Protein AF-A0AAJ0LEI9-F1 (afdb_monomer)

Secondary structure (DSSP, 8-state):
------PPPPPPHHHHHHHHHHHHHHHHHHHHHHHHHH--TT-S----HHHHHHHHHHHHHHHHHHHHHHHS-GGGSPPHHHHHHHHHHHHHHHHHHHHHHTTS-TTTSPPPPHHHHHHHHHHHHHHHHHHHHHHT--SSTT-

Mean predicted aligned error: 6.31 Å

Foldseek 3Di:
DDPPPDPPDAADLVLQLVLQLLVQLLVLLLVQLVCLVPDDPPPRPQWFSVLSSQLSSLRSNLVSQVLVLVPDDPVPHDPPVVSVVSNVVSVVVSVVVSVVSVVDDCVRGPRDHSVVSNVVSVVSVVVSVVSCVVRVHPSHPVD

Sequence (143 aa):
MLHAPKRPKQTSLQLQMLDNGLIFLIMYLAFNGIAAYFSTKGSATSIGITSIVITAALAGIIMTYPMRYTQMPKEQRPPFWKMALVVIGLTLAFVAAYGVTILIPSFLNPVLPPLVQIVIAALLIGVRIYIKRRFKITGSFFG

InterPro domains:
  IPR009214 Protein of unknown function DUF1129 [PF06570] (4-140)

pLDDT: mean 87.42, std 11.71, range [44.47, 98.25]

Radius of gyration: 17.95 Å; Cα contacts 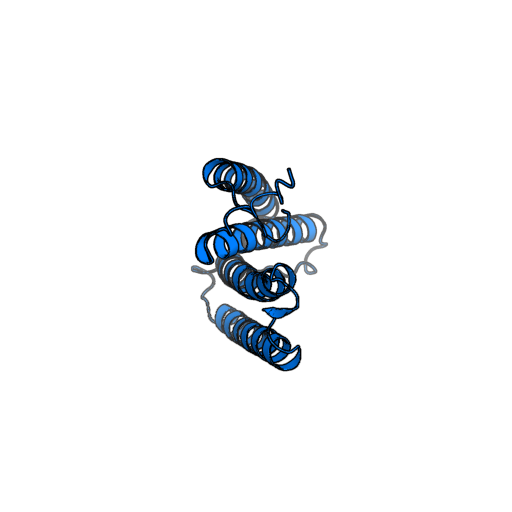(8 Å, |Δi|>4): 151; chains: 1; bounding box: 57×25×45 Å

Solvent-accessible surface area (backbone atoms only — not comparable to full-atom values): 7867 Å² total; per-residue (Å²): 135,87,77,72,76,76,73,74,78,77,47,56,68,67,59,32,24,49,54,25,12,50,52,38,34,29,49,52,29,34,52,48,13,51,47,44,66,72,38,63,95,88,69,49,84,81,67,20,52,46,46,48,50,54,50,13,45,45,52,6,46,51,55,37,54,62,48,49,48,72,70,41,56,80,90,75,39,74,58,67,69,61,54,48,51,51,51,50,52,43,49,52,52,43,54,52,52,52,59,53,44,73,74,51,52,60,90,72,26,48,65,67,56,32,70,58,30,39,52,50,20,56,52,45,50,54,52,49,54,51,51,37,64,74,68,62,58,46,73,34,92,89,68

Organism: NCBI:txid1293592

Structure (mmCIF, N/CA/C/O backbone):
data_AF-A0AAJ0LEI9-F1
#
_entry.id   AF-A0AAJ0LEI9-F1
#
loop_
_atom_site.group_PDB
_atom_site.id
_atom_site.type_symbol
_atom_site.label_atom_id
_atom_site.label_alt_id
_atom_site.label_comp_id
_atom_site.label_asym_id
_atom_site.label_entity_id
_atom_site.label_seq_id
_atom_site.pdbx_PDB_ins_code
_atom_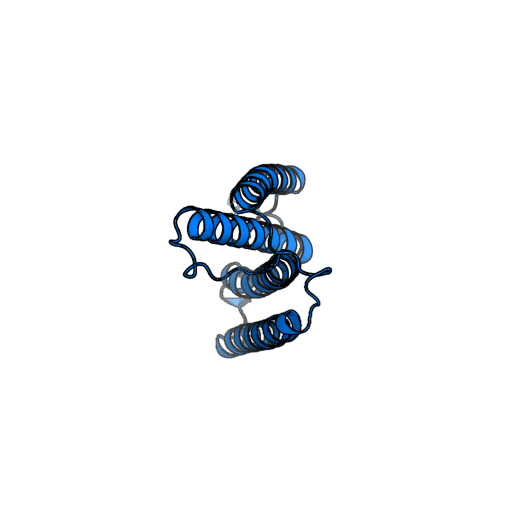site.Cartn_x
_atom_site.Cartn_y
_atom_site.Cartn_z
_atom_site.occupancy
_atom_site.B_iso_or_equiv
_atom_site.auth_seq_id
_atom_site.auth_comp_id
_atom_site.auth_asym_id
_atom_site.auth_atom_id
_atom_site.pdbx_PDB_model_num
ATOM 1 N N . MET A 1 1 ? -38.464 11.102 22.823 1.00 44.47 1 MET A N 1
ATOM 2 C CA . MET A 1 1 ? -37.920 9.731 22.701 1.00 44.47 1 MET A CA 1
ATOM 3 C C . MET A 1 1 ? -36.574 9.806 21.993 1.00 44.47 1 MET A C 1
ATOM 5 O O . MET A 1 1 ? -36.512 10.194 20.833 1.00 44.47 1 MET A O 1
ATOM 9 N N . LEU A 1 2 ? -35.504 9.552 22.750 1.00 55.62 2 LEU A N 1
ATOM 10 C CA . LEU A 1 2 ? -34.099 9.616 22.344 1.00 55.62 2 LEU A CA 1
ATOM 11 C C . LEU A 1 2 ? -33.748 8.416 21.455 1.00 55.62 2 LEU A C 1
ATOM 13 O O . LEU A 1 2 ? -33.420 7.344 21.956 1.00 55.62 2 LEU A O 1
ATOM 17 N N . HIS A 1 3 ? -33.787 8.584 20.137 1.00 55.62 3 HIS A N 1
ATOM 18 C CA . HIS A 1 3 ? -33.110 7.650 19.243 1.00 55.62 3 HIS A CA 1
ATOM 19 C C . HIS A 1 3 ? -31.632 8.037 19.201 1.00 55.62 3 HIS A C 1
ATOM 21 O O . HIS A 1 3 ? -31.218 8.845 18.372 1.00 55.62 3 HIS A O 1
ATOM 27 N N . ALA A 1 4 ? -30.829 7.489 20.117 1.00 62.09 4 ALA A N 1
ATOM 28 C CA . ALA A 1 4 ? -29.382 7.512 19.940 1.00 62.09 4 ALA A CA 1
ATOM 29 C C . ALA A 1 4 ? -29.077 6.871 18.571 1.00 62.09 4 ALA A C 1
ATOM 31 O O . ALA A 1 4 ? -29.569 5.765 18.312 1.00 62.09 4 ALA A O 1
ATOM 32 N N . PRO A 1 5 ? -28.340 7.540 17.663 1.00 60.56 5 PRO A N 1
ATOM 33 C CA . PRO A 1 5 ? -28.079 6.994 16.341 1.00 60.56 5 PRO A CA 1
ATOM 34 C C . PRO A 1 5 ? -27.416 5.626 16.502 1.00 60.56 5 PRO A C 1
ATOM 36 O O . PRO A 1 5 ? -26.382 5.498 17.164 1.00 60.56 5 PRO A O 1
ATOM 39 N N . LYS A 1 6 ? -28.043 4.583 15.937 1.00 55.41 6 LYS A N 1
ATOM 40 C CA . LYS A 1 6 ? -27.474 3.232 15.913 1.00 55.41 6 LYS A CA 1
ATOM 41 C C . LYS A 1 6 ? -26.079 3.350 15.309 1.00 55.41 6 LYS A C 1
ATOM 43 O O . LYS A 1 6 ? -25.950 3.751 14.153 1.00 55.41 6 LYS A O 1
ATOM 48 N N . ARG A 1 7 ? -25.049 3.044 16.107 1.00 57.97 7 ARG A N 1
ATOM 49 C CA . ARG A 1 7 ? -23.653 3.104 15.658 1.00 57.97 7 ARG A CA 1
ATOM 50 C C . ARG A 1 7 ? -23.552 2.311 14.351 1.00 57.97 7 ARG A C 1
ATOM 52 O O . ARG A 1 7 ? -24.032 1.172 14.325 1.00 57.97 7 ARG A O 1
ATOM 59 N N . PRO A 1 8 ? -23.002 2.891 13.271 1.00 59.56 8 PRO A N 1
ATOM 60 C CA . PRO A 1 8 ? -22.865 2.170 12.017 1.00 59.56 8 PRO A CA 1
ATOM 61 C C . PRO A 1 8 ? -22.121 0.864 12.295 1.00 59.56 8 PRO A C 1
ATOM 63 O O . PRO A 1 8 ? -21.136 0.852 13.037 1.00 59.56 8 PRO A O 1
ATOM 66 N N . LYS A 1 9 ? -22.644 -0.247 11.764 1.00 64.38 9 LYS A N 1
ATOM 67 C CA . LYS A 1 9 ? -22.074 -1.581 11.971 1.00 64.38 9 LYS A CA 1
ATOM 68 C C . LYS A 1 9 ? -20.594 -1.515 11.601 1.00 64.38 9 LYS A C 1
ATOM 70 O O . LYS A 1 9 ? -20.267 -1.188 10.461 1.00 64.38 9 LYS A O 1
ATOM 75 N N . GLN A 1 10 ? -19.722 -1.764 12.578 1.00 69.06 10 GLN A N 1
ATOM 76 C CA . GLN A 1 10 ? -18.286 -1.669 12.361 1.00 69.06 10 GLN A CA 1
ATOM 77 C C . GLN A 1 10 ? -17.914 -2.655 11.254 1.00 69.06 10 GLN A C 1
ATOM 79 O O . GLN A 1 10 ? -18.258 -3.838 11.321 1.00 69.06 10 GLN A O 1
ATOM 84 N N . THR A 1 11 ? -17.264 -2.148 10.210 1.00 81.88 11 THR A N 1
ATOM 85 C CA . THR A 1 11 ? -16.833 -2.981 9.087 1.00 81.88 11 THR A CA 1
ATOM 86 C C . THR A 1 11 ? -15.906 -4.085 9.594 1.00 81.88 11 THR A C 1
ATOM 88 O O . THR A 1 11 ? -15.225 -3.914 10.610 1.00 81.88 11 THR A O 1
ATOM 91 N N . SER A 1 12 ? -15.879 -5.243 8.933 1.00 89.94 12 SER A N 1
ATOM 92 C CA . SER A 1 12 ? -14.964 -6.313 9.333 1.00 89.94 12 SER A CA 1
ATOM 93 C C . SER A 1 12 ? -13.504 -5.848 9.232 1.00 89.94 12 SER A C 1
ATOM 95 O O . SER A 1 12 ? -13.163 -4.962 8.443 1.00 89.94 12 SER A O 1
ATOM 97 N N . LEU A 1 13 ? -12.634 -6.434 10.058 1.00 89.44 13 LEU A N 1
ATOM 98 C CA . LEU A 1 13 ? -11.211 -6.077 10.107 1.00 89.44 13 LEU A CA 1
ATOM 99 C C . LEU A 1 13 ? -10.553 -6.234 8.736 1.00 89.44 13 LEU A C 1
ATOM 101 O O . LEU A 1 13 ? -9.874 -5.330 8.267 1.00 89.44 13 LEU A O 1
ATOM 105 N N . GLN A 1 14 ? -10.844 -7.348 8.073 1.00 90.94 14 GLN A N 1
ATOM 106 C CA . GLN A 1 14 ? -10.302 -7.687 6.763 1.00 90.94 14 GLN A CA 1
ATOM 107 C C . GLN A 1 14 ? -10.725 -6.688 5.681 1.00 90.94 14 GLN A C 1
ATOM 109 O O . GLN A 1 14 ? -9.900 -6.297 4.863 1.00 90.94 14 GLN A O 1
ATOM 114 N N . LEU A 1 15 ? -11.982 -6.227 5.690 1.00 91.81 15 LEU A N 1
ATOM 115 C CA . LEU A 1 15 ? -12.444 -5.244 4.706 1.00 91.81 15 LEU A CA 1
ATOM 116 C C . LEU A 1 15 ? -11.806 -3.867 4.925 1.00 91.81 15 LEU A C 1
ATOM 118 O O . LEU A 1 15 ? -11.514 -3.175 3.953 1.00 91.81 15 LEU A O 1
ATOM 122 N N . GLN A 1 16 ? -11.557 -3.476 6.178 1.00 91.94 16 GLN A N 1
ATOM 123 C CA . GLN A 1 16 ? -10.814 -2.246 6.466 1.00 91.94 16 GLN A CA 1
ATOM 124 C C . GLN A 1 16 ? -9.347 -2.359 6.044 1.00 91.94 16 GLN A C 1
ATOM 126 O O . GLN A 1 16 ? -8.836 -1.438 5.417 1.00 91.94 16 GLN A O 1
ATOM 131 N N . MET A 1 17 ? -8.696 -3.494 6.323 1.00 93.75 17 MET A N 1
ATOM 132 C CA . MET A 1 17 ? -7.330 -3.765 5.862 1.00 93.75 17 MET A CA 1
ATOM 133 C C . MET A 1 17 ? -7.234 -3.741 4.338 1.00 93.75 17 MET A C 1
ATOM 135 O O . MET A 1 17 ? -6.297 -3.154 3.808 1.00 93.75 17 MET A O 1
ATOM 139 N N . LEU A 1 18 ? -8.213 -4.321 3.638 1.00 94.50 18 LEU A N 1
ATOM 140 C CA . LEU A 1 18 ? -8.282 -4.297 2.180 1.00 94.50 18 LEU A CA 1
ATOM 141 C C . LEU A 1 18 ? -8.445 -2.870 1.644 1.00 94.50 18 LEU A C 1
ATOM 143 O O . LEU A 1 18 ? -7.684 -2.470 0.770 1.00 94.50 18 LEU A O 1
ATOM 147 N N . ASP A 1 19 ? -9.398 -2.088 2.162 1.00 94.44 19 ASP A N 1
ATOM 148 C CA . ASP A 1 19 ? -9.599 -0.704 1.704 1.00 94.44 19 ASP A CA 1
ATOM 149 C C . ASP A 1 19 ? -8.379 0.181 1.993 1.00 94.44 19 ASP A C 1
ATOM 151 O O . ASP A 1 19 ? -7.968 0.966 1.136 1.00 94.44 19 ASP A O 1
ATOM 155 N N . ASN A 1 20 ? -7.775 0.022 3.175 1.00 94.75 20 ASN A N 1
ATOM 156 C CA . ASN A 1 20 ? -6.556 0.726 3.553 1.00 94.75 20 ASN A CA 1
ATOM 157 C C . ASN A 1 20 ? -5.380 0.298 2.660 1.00 94.75 20 ASN A C 1
ATOM 159 O O . ASN A 1 20 ? -4.669 1.144 2.129 1.00 94.75 20 ASN A O 1
ATOM 163 N N . GLY A 1 21 ? -5.204 -1.001 2.416 1.00 96.31 21 GLY A N 1
ATOM 164 C CA . GLY A 1 21 ? -4.167 -1.517 1.521 1.00 96.31 21 GLY A CA 1
ATOM 165 C C . GLY A 1 21 ? -4.330 -1.009 0.089 1.00 96.31 21 GLY A C 1
ATOM 166 O O . GLY A 1 21 ? -3.355 -0.577 -0.520 1.00 96.31 21 GLY A O 1
ATOM 167 N N . LEU A 1 22 ? -5.564 -0.967 -0.427 1.00 96.69 22 LEU A N 1
ATOM 168 C CA . LEU A 1 22 ? -5.864 -0.417 -1.750 1.00 96.69 22 LEU A CA 1
ATOM 169 C C . LEU A 1 22 ? -5.479 1.058 -1.857 1.00 96.69 22 LEU A C 1
ATOM 171 O O . LEU A 1 22 ? -4.889 1.447 -2.861 1.00 96.69 22 LEU A O 1
ATOM 175 N N . ILE A 1 23 ? -5.778 1.886 -0.849 1.00 95.81 23 ILE A N 1
ATOM 176 C CA . ILE A 1 23 ? -5.390 3.299 -0.920 1.00 95.81 23 ILE A CA 1
ATOM 177 C C . ILE A 1 23 ? -3.882 3.502 -0.812 1.00 95.81 23 ILE A C 1
ATOM 179 O O . ILE A 1 23 ? -3.349 4.328 -1.547 1.00 95.81 23 ILE A O 1
ATOM 183 N N . PHE A 1 24 ? -3.181 2.729 0.021 1.00 95.88 24 PHE A N 1
ATOM 184 C CA . PHE A 1 24 ? -1.720 2.778 0.040 1.00 95.88 24 PHE A CA 1
ATOM 185 C C . PHE A 1 24 ? -1.138 2.326 -1.297 1.00 95.88 24 PHE A C 1
ATOM 187 O O . PHE A 1 24 ? -0.235 2.981 -1.800 1.00 95.88 24 PHE A O 1
ATOM 194 N N . LEU A 1 25 ? -1.697 1.289 -1.924 1.00 97.44 25 LEU A N 1
ATOM 195 C CA . LEU A 1 25 ? -1.252 0.817 -3.235 1.00 97.44 25 LEU A CA 1
ATOM 196 C C . LEU A 1 25 ? -1.436 1.892 -4.312 1.00 97.44 25 LEU A C 1
ATOM 198 O O . LEU A 1 25 ? -0.504 2.177 -5.060 1.00 97.44 25 LEU A O 1
ATOM 202 N N . ILE A 1 26 ? -2.611 2.529 -4.346 1.00 97.44 26 ILE A N 1
ATOM 203 C CA . ILE A 1 26 ? -2.896 3.669 -5.228 1.00 97.44 26 ILE A CA 1
ATOM 204 C C . ILE A 1 26 ? -1.878 4.786 -4.992 1.00 97.44 26 ILE A C 1
ATOM 206 O O . ILE A 1 26 ? -1.310 5.304 -5.949 1.00 97.44 26 ILE A O 1
ATOM 210 N N . MET A 1 27 ? -1.636 5.149 -3.731 1.00 95.38 27 MET A N 1
ATOM 211 C CA . MET A 1 27 ? -0.745 6.249 -3.372 1.00 95.38 27 MET A CA 1
ATOM 212 C C . MET A 1 27 ? 0.710 5.949 -3.743 1.00 95.38 27 MET A C 1
ATOM 214 O O . MET A 1 27 ? 1.370 6.816 -4.306 1.00 95.38 27 MET A O 1
ATOM 218 N N . TYR A 1 28 ? 1.192 4.728 -3.495 1.00 94.50 28 TYR A N 1
ATOM 219 C CA . TYR A 1 28 ? 2.538 4.303 -3.879 1.00 94.50 28 TYR A CA 1
ATOM 220 C C . TYR A 1 28 ? 2.726 4.306 -5.398 1.00 94.50 28 TYR A C 1
ATOM 222 O O . TYR A 1 28 ? 3.713 4.860 -5.870 1.00 94.50 28 TYR A O 1
ATOM 230 N N . LEU A 1 29 ? 1.783 3.746 -6.164 1.00 95.56 29 LEU A N 1
ATOM 231 C CA . LEU A 1 29 ? 1.855 3.727 -7.630 1.00 95.56 29 LEU A CA 1
ATOM 232 C C . LEU A 1 29 ? 1.753 5.128 -8.236 1.00 95.56 29 LEU A C 1
ATOM 234 O O . LEU A 1 29 ? 2.501 5.460 -9.152 1.00 95.56 29 LEU A O 1
ATOM 238 N N . ALA A 1 30 ? 0.849 5.963 -7.720 1.00 94.81 30 ALA A N 1
ATOM 239 C CA . ALA A 1 30 ? 0.704 7.336 -8.182 1.00 94.81 30 ALA A CA 1
ATOM 240 C C . ALA A 1 30 ? 1.963 8.150 -7.866 1.00 94.81 30 ALA A C 1
ATOM 242 O O . ALA A 1 30 ? 2.517 8.780 -8.759 1.00 94.81 30 ALA A O 1
ATOM 243 N N . PHE A 1 31 ? 2.449 8.102 -6.622 1.00 91.75 31 PHE A N 1
ATOM 244 C CA . PHE A 1 31 ? 3.652 8.824 -6.217 1.00 91.75 31 PHE A CA 1
ATOM 245 C C . PHE A 1 31 ? 4.884 8.345 -6.988 1.00 91.75 31 PHE A C 1
ATOM 247 O O . PHE A 1 31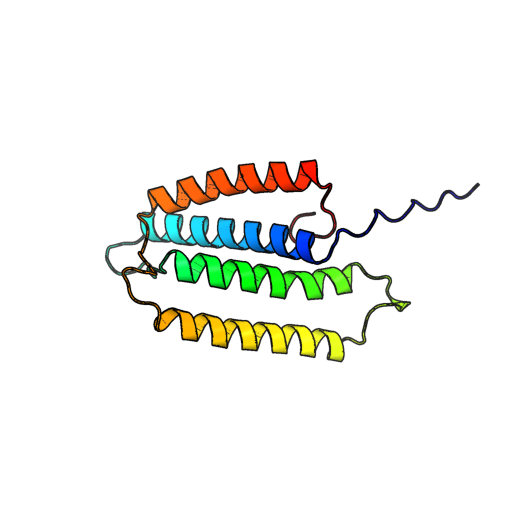 ? 5.615 9.176 -7.515 1.00 91.75 31 PHE A O 1
ATOM 254 N N . ASN A 1 32 ? 5.096 7.029 -7.106 1.00 90.81 32 ASN A N 1
ATOM 255 C CA . ASN A 1 32 ? 6.249 6.483 -7.822 1.00 90.81 32 ASN A CA 1
ATOM 256 C C . ASN A 1 32 ? 6.180 6.786 -9.325 1.00 90.81 32 ASN A C 1
ATOM 258 O O . ASN A 1 32 ? 7.160 7.271 -9.885 1.00 90.81 32 ASN A O 1
ATOM 262 N N . GLY A 1 33 ? 5.018 6.607 -9.958 1.00 91.19 33 GLY A N 1
ATOM 263 C CA . GLY A 1 33 ? 4.815 6.935 -11.367 1.00 91.19 33 GLY A CA 1
ATOM 264 C C . GLY A 1 33 ? 4.990 8.426 -11.668 1.00 91.19 33 GLY A C 1
ATOM 265 O O . GLY A 1 33 ? 5.691 8.780 -12.612 1.00 91.19 33 GLY A O 1
ATOM 266 N N . ILE A 1 34 ? 4.418 9.313 -10.847 1.00 91.25 34 ILE A N 1
ATOM 267 C CA . ILE A 1 34 ? 4.569 10.768 -11.001 1.00 91.25 34 ILE A CA 1
ATOM 268 C C . ILE A 1 34 ? 6.030 11.175 -10.775 1.00 91.25 34 ILE A C 1
ATOM 270 O O . ILE A 1 34 ? 6.610 11.853 -11.620 1.00 91.25 34 ILE A O 1
ATOM 274 N N . ALA A 1 35 ? 6.652 10.729 -9.680 1.00 89.12 35 ALA A N 1
ATOM 275 C CA . ALA A 1 35 ? 8.045 11.051 -9.382 1.00 89.12 35 ALA A CA 1
ATOM 276 C C . ALA A 1 35 ? 8.986 10.572 -10.496 1.00 89.12 35 ALA A C 1
ATOM 278 O O . ALA A 1 35 ? 9.853 11.326 -10.929 1.00 89.12 35 ALA A O 1
ATOM 279 N N . ALA A 1 36 ? 8.783 9.357 -11.014 1.00 87.44 36 ALA A N 1
ATOM 280 C CA . ALA A 1 36 ? 9.582 8.818 -12.107 1.00 87.44 36 ALA A CA 1
ATOM 281 C C . ALA A 1 36 ? 9.375 9.578 -13.424 1.00 87.44 36 ALA A C 1
ATOM 283 O O . ALA A 1 36 ? 10.343 9.808 -14.146 1.00 87.44 36 ALA A O 1
ATOM 284 N N . TYR A 1 37 ? 8.149 10.022 -13.717 1.00 86.88 37 TYR A N 1
ATOM 285 C CA . TYR A 1 37 ? 7.850 10.815 -14.912 1.00 86.88 37 TYR A CA 1
ATOM 286 C C . TYR A 1 37 ? 8.557 12.180 -14.913 1.00 86.88 37 TYR A C 1
ATOM 288 O O . TYR A 1 37 ? 9.033 12.621 -15.955 1.00 86.88 37 TYR A O 1
ATOM 296 N N . PHE A 1 38 ? 8.660 12.830 -13.749 1.00 85.38 38 PHE A N 1
ATOM 297 C CA . PHE A 1 38 ? 9.308 14.142 -13.605 1.00 85.38 38 PHE A CA 1
ATOM 298 C C . PHE A 1 38 ? 10.795 14.074 -13.220 1.00 85.38 38 PHE A C 1
ATOM 300 O O . PHE A 1 38 ? 11.458 15.108 -13.143 1.00 85.38 38 PHE A O 1
ATOM 307 N N . SER A 1 39 ? 11.339 12.880 -12.979 1.00 83.00 39 SER A N 1
ATOM 308 C CA . SER A 1 39 ? 12.743 12.711 -12.605 1.00 83.00 39 SER A CA 1
ATOM 309 C C . SER A 1 39 ? 13.691 12.917 -13.790 1.00 83.00 39 SER A C 1
ATOM 311 O O . SER A 1 39 ? 13.484 12.389 -14.884 1.00 83.00 39 SER A O 1
ATOM 313 N N . THR A 1 40 ? 14.788 13.645 -13.571 1.00 68.94 40 THR A N 1
ATOM 314 C CA . THR A 1 40 ? 15.936 13.612 -14.485 1.00 68.94 40 THR A CA 1
ATOM 315 C C . THR A 1 40 ? 16.642 12.262 -14.335 1.00 68.94 40 THR A C 1
ATOM 317 O O . THR A 1 40 ? 16.706 11.712 -13.229 1.00 68.94 40 THR A O 1
ATOM 320 N N . LYS A 1 41 ? 17.128 11.693 -15.452 1.00 58.75 41 LYS A N 1
ATOM 321 C CA . LYS A 1 41 ? 17.714 10.340 -15.518 1.00 58.75 41 LYS A CA 1
ATOM 322 C C . LYS A 1 41 ? 18.643 10.073 -14.319 1.00 58.75 41 LYS A C 1
ATOM 324 O O . LYS A 1 41 ? 19.705 10.677 -14.228 1.00 58.75 41 LYS A O 1
ATOM 329 N N . GLY A 1 42 ? 18.233 9.166 -13.425 1.00 57.19 42 GLY A N 1
ATOM 330 C CA . GLY A 1 42 ? 19.022 8.709 -12.270 1.00 57.19 42 GLY A CA 1
ATOM 331 C C . GLY A 1 42 ? 18.515 9.121 -10.881 1.00 57.19 42 GLY A C 1
ATOM 332 O O . GLY A 1 42 ? 19.063 8.640 -9.896 1.00 57.19 42 GLY A O 1
ATOM 333 N N . SER A 1 43 ? 17.477 9.960 -10.770 1.00 57.69 43 SER A N 1
ATOM 334 C CA . SER A 1 43 ? 16.991 10.463 -9.467 1.00 57.69 43 SER A CA 1
ATOM 335 C C . SER A 1 43 ? 15.740 9.765 -8.910 1.00 57.69 43 SER A C 1
ATOM 337 O O . SER A 1 43 ? 15.479 9.854 -7.711 1.00 57.69 43 SER A O 1
ATOM 339 N N . ALA A 1 44 ? 14.972 9.035 -9.727 1.00 60.53 44 ALA A N 1
ATOM 340 C CA . ALA A 1 44 ? 13.804 8.304 -9.236 1.00 60.53 44 ALA A CA 1
ATOM 341 C C . ALA A 1 44 ? 14.186 6.960 -8.607 1.00 60.53 44 ALA A C 1
ATOM 343 O O . ALA A 1 44 ? 14.706 6.064 -9.278 1.00 60.53 44 ALA A O 1
ATOM 344 N N . THR A 1 45 ? 13.842 6.787 -7.328 1.00 62.91 45 THR A N 1
ATOM 345 C CA . THR A 1 45 ? 13.863 5.485 -6.657 1.00 62.91 45 THR A CA 1
ATOM 346 C C . THR A 1 45 ? 12.889 4.543 -7.366 1.00 62.91 45 THR A C 1
ATOM 348 O O . THR A 1 45 ? 11.670 4.624 -7.208 1.00 62.91 45 THR A O 1
ATOM 351 N N . SER A 1 46 ? 13.441 3.664 -8.197 1.00 71.75 46 SER A N 1
ATOM 352 C CA . SER A 1 46 ? 12.686 2.705 -8.998 1.00 71.75 46 SER A CA 1
ATOM 353 C C . SER A 1 46 ? 12.372 1.475 -8.150 1.00 71.75 46 SER A C 1
ATOM 355 O O . SER A 1 46 ? 13.196 0.573 -8.026 1.00 71.75 46 SER A O 1
ATOM 357 N N . ILE A 1 47 ? 11.196 1.464 -7.519 1.00 86.94 47 ILE A N 1
ATOM 358 C CA . ILE A 1 47 ? 10.714 0.331 -6.721 1.00 86.94 47 ILE A CA 1
ATOM 359 C C . ILE A 1 47 ? 9.894 -0.579 -7.640 1.00 86.94 47 ILE A C 1
ATOM 361 O O . ILE A 1 47 ? 9.022 -0.110 -8.371 1.00 86.94 47 ILE A O 1
ATOM 365 N N . GLY A 1 48 ? 10.176 -1.881 -7.621 1.00 91.50 48 GLY A N 1
ATOM 366 C CA . GLY A 1 48 ? 9.429 -2.853 -8.414 1.00 91.50 48 GLY A CA 1
ATOM 367 C C . GLY A 1 48 ? 7.992 -3.053 -7.919 1.00 91.50 48 GLY A C 1
ATOM 368 O O . GLY A 1 48 ? 7.661 -2.801 -6.755 1.00 91.50 48 GLY A O 1
ATOM 369 N N . ILE A 1 49 ? 7.117 -3.522 -8.812 1.00 94.56 49 ILE A N 1
ATOM 370 C CA . ILE A 1 49 ? 5.680 -3.662 -8.528 1.00 94.56 49 ILE A CA 1
ATOM 371 C C . ILE A 1 49 ? 5.389 -4.601 -7.357 1.00 94.56 49 ILE A C 1
ATOM 373 O O . ILE A 1 49 ? 4.495 -4.336 -6.556 1.00 94.56 49 ILE A O 1
ATOM 377 N N . THR A 1 50 ? 6.156 -5.675 -7.213 1.00 94.69 50 THR A N 1
ATOM 378 C CA . THR A 1 50 ? 5.937 -6.672 -6.161 1.00 94.69 50 THR A CA 1
ATOM 379 C C . THR A 1 50 ? 6.291 -6.101 -4.795 1.00 94.69 50 THR A C 1
ATOM 381 O O . THR A 1 50 ? 5.511 -6.242 -3.853 1.00 94.69 50 THR A O 1
ATOM 384 N N . SER A 1 51 ? 7.397 -5.357 -4.699 1.00 94.44 51 SER A N 1
ATOM 385 C CA . SER A 1 51 ? 7.728 -4.574 -3.504 1.00 94.44 51 SER A CA 1
ATOM 386 C C . SER A 1 51 ? 6.624 -3.572 -3.167 1.00 94.44 51 SER A C 1
ATOM 388 O O . SER A 1 51 ? 6.223 -3.476 -2.006 1.00 94.44 51 SER A O 1
ATOM 390 N N . ILE A 1 52 ? 6.094 -2.856 -4.165 1.00 94.44 52 ILE A N 1
ATOM 391 C CA . ILE A 1 52 ? 5.004 -1.887 -3.973 1.00 94.44 52 ILE A CA 1
ATOM 392 C C . ILE A 1 52 ? 3.752 -2.577 -3.415 1.00 94.44 52 ILE A C 1
ATOM 394 O O . ILE A 1 52 ? 3.176 -2.107 -2.438 1.00 94.44 52 ILE A O 1
ATOM 398 N N . VAL A 1 53 ? 3.342 -3.715 -3.980 1.00 95.94 53 VAL A N 1
ATOM 399 C CA . VAL A 1 53 ? 2.153 -4.451 -3.523 1.00 95.94 53 VAL A CA 1
ATOM 400 C C . VAL A 1 53 ? 2.323 -4.962 -2.091 1.00 95.94 53 VAL A C 1
ATOM 402 O O . VAL A 1 53 ? 1.428 -4.770 -1.267 1.00 95.94 53 VAL A O 1
ATOM 405 N N . ILE A 1 54 ? 3.472 -5.568 -1.771 1.00 94.56 54 ILE A N 1
ATOM 406 C CA . ILE A 1 54 ? 3.759 -6.087 -0.424 1.00 94.56 54 ILE A CA 1
ATOM 407 C C . ILE A 1 54 ? 3.740 -4.950 0.602 1.00 94.56 54 ILE A C 1
ATOM 409 O O . ILE A 1 54 ? 3.057 -5.034 1.624 1.00 94.56 54 ILE A O 1
ATOM 413 N N . THR A 1 55 ? 4.461 -3.866 0.322 1.00 93.19 55 THR A N 1
ATOM 414 C CA . THR A 1 55 ? 4.564 -2.723 1.240 1.00 93.19 55 THR A CA 1
ATOM 415 C C . THR A 1 55 ? 3.233 -2.006 1.416 1.00 93.19 55 THR A C 1
ATOM 417 O O . THR A 1 55 ? 2.875 -1.668 2.542 1.00 93.19 55 THR A O 1
ATOM 420 N N . ALA A 1 56 ? 2.451 -1.840 0.349 1.00 95.50 56 ALA A N 1
ATOM 421 C CA . ALA A 1 56 ? 1.119 -1.256 0.424 1.00 95.50 56 ALA A CA 1
ATOM 422 C C . ALA A 1 56 ? 0.150 -2.102 1.261 1.00 95.50 56 ALA A C 1
ATOM 424 O O . ALA A 1 56 ? -0.587 -1.559 2.086 1.00 95.50 56 ALA A O 1
ATOM 425 N N . ALA A 1 57 ? 0.166 -3.429 1.092 1.00 95.19 57 ALA A N 1
ATOM 426 C CA . ALA A 1 57 ? -0.658 -4.332 1.891 1.00 95.19 57 ALA A CA 1
ATOM 427 C C . ALA A 1 57 ? -0.307 -4.227 3.384 1.00 95.19 57 ALA A C 1
ATOM 429 O O . ALA A 1 57 ? -1.195 -4.073 4.227 1.00 95.19 57 ALA A O 1
ATOM 430 N N . LEU A 1 58 ? 0.988 -4.229 3.711 1.00 94.38 58 LEU A N 1
ATOM 431 C CA . LEU A 1 58 ? 1.465 -4.073 5.084 1.00 94.38 58 LEU A CA 1
ATOM 432 C C . LEU A 1 58 ? 1.120 -2.699 5.662 1.00 94.38 58 LEU A C 1
ATOM 434 O O . LEU A 1 58 ? 0.628 -2.629 6.785 1.00 94.38 58 LEU A O 1
ATOM 438 N N . ALA A 1 59 ? 1.291 -1.618 4.899 1.00 92.62 59 ALA A N 1
ATOM 439 C CA . ALA A 1 59 ? 0.881 -0.275 5.308 1.00 92.62 59 ALA A CA 1
ATOM 440 C C . ALA A 1 59 ? -0.629 -0.205 5.598 1.00 92.62 59 ALA A C 1
ATOM 442 O O . ALA A 1 59 ? -1.048 0.372 6.604 1.00 92.62 59 ALA A O 1
ATOM 443 N N . GLY A 1 60 ? -1.447 -0.870 4.775 1.00 94.06 60 GLY A N 1
ATOM 444 C CA . GLY A 1 60 ? -2.882 -1.014 5.005 1.00 94.06 60 GLY A CA 1
ATOM 445 C C . GLY A 1 60 ? -3.210 -1.705 6.329 1.00 94.06 60 GLY A C 1
ATOM 446 O O . GLY A 1 60 ? -4.073 -1.239 7.080 1.00 94.06 60 GLY A O 1
ATOM 447 N N . ILE A 1 61 ? -2.490 -2.778 6.659 1.00 93.50 61 ILE A N 1
ATOM 448 C CA . ILE A 1 61 ? -2.610 -3.481 7.944 1.00 93.50 61 ILE A CA 1
ATOM 449 C C . ILE A 1 61 ? -2.199 -2.555 9.092 1.00 93.50 61 ILE A C 1
ATOM 451 O O . ILE A 1 61 ? -3.007 -2.341 9.998 1.00 93.50 61 ILE A O 1
ATOM 455 N N . ILE A 1 62 ? -1.001 -1.960 9.023 1.00 92.62 62 ILE A N 1
ATOM 456 C CA . ILE A 1 62 ? -0.452 -1.044 10.037 1.00 92.62 62 ILE A CA 1
ATOM 457 C C . ILE A 1 62 ? -1.458 0.048 10.378 1.00 92.62 62 ILE A C 1
ATOM 459 O O . ILE A 1 62 ? -1.732 0.279 11.550 1.00 92.62 62 ILE A O 1
ATOM 463 N N . MET A 1 63 ? -2.043 0.685 9.363 1.00 90.25 63 MET A N 1
ATOM 464 C CA . MET A 1 63 ? -2.943 1.823 9.550 1.00 90.25 63 MET A CA 1
ATOM 465 C C . MET A 1 63 ? -4.335 1.427 10.036 1.00 90.25 63 MET A C 1
ATOM 467 O O . MET A 1 63 ? -5.028 2.237 10.645 1.00 90.25 63 MET A O 1
ATOM 471 N N . THR A 1 64 ? -4.747 0.172 9.856 1.00 93.06 64 THR A N 1
ATOM 472 C CA . THR A 1 64 ? -6.069 -0.278 10.309 1.00 93.06 64 THR A CA 1
ATOM 473 C C . THR A 1 64 ? -6.188 -0.294 11.835 1.00 93.06 64 THR A C 1
ATOM 475 O O . THR A 1 64 ? -7.218 0.101 12.381 1.00 93.06 64 THR A O 1
ATOM 478 N N . TYR A 1 65 ? -5.145 -0.717 12.550 1.00 90.75 65 TYR A N 1
ATOM 479 C CA . TYR A 1 65 ? -5.168 -0.825 14.013 1.00 90.75 65 TYR A CA 1
ATOM 480 C C . TYR A 1 65 ? -5.321 0.517 14.752 1.00 90.75 65 TYR A C 1
ATOM 482 O O . TYR A 1 65 ? -6.267 0.634 15.536 1.00 90.75 65 TYR A O 1
ATOM 490 N N . PRO A 1 66 ? -4.486 1.550 14.511 1.00 87.75 66 PRO A N 1
ATOM 491 C CA . PRO A 1 66 ? -4.643 2.839 15.176 1.00 87.75 66 PRO A CA 1
ATOM 492 C C . PRO A 1 66 ? -5.994 3.480 14.842 1.00 87.75 66 PRO A C 1
ATOM 494 O O . PRO A 1 66 ? -6.646 4.015 15.736 1.00 87.75 66 PRO A O 1
ATOM 497 N N . MET A 1 67 ? -6.478 3.346 13.603 1.00 86.31 67 MET A N 1
ATOM 498 C CA . MET A 1 67 ? -7.804 3.838 13.219 1.00 86.31 67 MET A CA 1
ATOM 499 C C . MET A 1 67 ? -8.941 3.145 13.969 1.00 86.31 67 MET A C 1
ATOM 501 O O . MET A 1 67 ? -9.892 3.792 14.403 1.00 86.31 67 MET A O 1
ATOM 505 N N . ARG A 1 68 ? -8.850 1.829 14.172 1.00 87.75 68 ARG A N 1
ATOM 506 C CA . ARG A 1 68 ? -9.833 1.113 14.990 1.00 87.75 68 ARG A CA 1
ATOM 507 C C . ARG A 1 68 ? -9.827 1.590 16.428 1.00 87.75 68 ARG A C 1
ATOM 509 O O . ARG A 1 68 ? -10.897 1.793 16.994 1.00 87.75 68 ARG A O 1
ATOM 516 N N . TYR A 1 69 ? -8.649 1.787 17.009 1.00 88.38 69 TYR A N 1
ATOM 517 C CA . TYR A 1 69 ? -8.541 2.269 18.380 1.00 88.38 69 TYR A CA 1
ATOM 518 C C . TYR A 1 69 ? -9.128 3.675 18.544 1.00 88.38 69 TYR A C 1
ATOM 520 O O . TYR A 1 69 ? -9.826 3.932 19.523 1.00 88.38 69 TYR A O 1
ATOM 528 N N . THR A 1 70 ? -8.937 4.576 17.577 1.00 84.69 70 THR A N 1
ATOM 529 C CA . THR A 1 70 ? -9.523 5.925 17.640 1.00 84.69 70 THR A CA 1
ATOM 530 C C . THR A 1 70 ? -11.035 5.941 17.405 1.00 84.69 70 THR A C 1
ATOM 532 O O . THR A 1 70 ? -11.708 6.850 17.888 1.00 84.69 70 THR A O 1
ATOM 535 N N . GLN A 1 71 ? -11.594 4.929 16.741 1.00 84.38 71 GLN A N 1
ATOM 536 C CA . GLN A 1 71 ? -13.043 4.772 16.547 1.00 84.38 71 GLN A CA 1
ATOM 537 C C . GLN A 1 71 ? -13.759 4.113 17.734 1.00 84.38 71 GLN A C 1
ATOM 539 O O . GLN A 1 71 ? -14.982 4.211 17.843 1.00 84.38 71 GLN A O 1
ATOM 544 N N . MET A 1 72 ? -13.032 3.446 18.635 1.00 85.44 72 MET A N 1
ATOM 545 C CA . MET A 1 72 ? -13.622 2.867 19.845 1.00 85.44 72 MET A CA 1
ATOM 546 C C . MET A 1 72 ? -14.111 3.968 20.806 1.00 85.44 72 MET A C 1
ATOM 548 O O . MET A 1 72 ? -13.502 5.045 20.865 1.00 85.44 72 MET A O 1
ATOM 552 N N . PRO A 1 73 ? -15.171 3.716 21.600 1.00 86.25 73 PRO A N 1
ATOM 553 C CA . PRO A 1 73 ? -15.529 4.560 22.744 1.00 86.25 73 PRO A CA 1
ATOM 554 C C . PRO A 1 73 ? -14.346 4.705 23.699 1.00 86.25 73 PRO A C 1
ATOM 556 O O . PRO A 1 73 ? -13.592 3.747 23.869 1.00 86.25 73 PRO A O 1
ATOM 559 N N . LYS A 1 74 ? -14.176 5.877 24.326 1.00 84.12 74 LYS A N 1
ATOM 560 C CA . LYS A 1 74 ? -13.012 6.161 25.185 1.00 84.12 74 LYS A CA 1
ATOM 561 C C . LYS A 1 74 ? -12.836 5.116 26.291 1.00 84.12 74 LYS A C 1
ATOM 563 O O . LYS A 1 74 ? -11.706 4.754 26.583 1.00 84.12 74 LYS A O 1
ATOM 568 N N . GLU A 1 75 ? -13.932 4.590 26.829 1.00 87.38 75 GLU A N 1
ATOM 569 C CA . GLU A 1 75 ? -13.945 3.595 27.909 1.00 87.38 75 GLU A CA 1
ATOM 570 C C . GLU A 1 75 ? -13.474 2.205 27.451 1.00 87.38 75 GLU A C 1
ATOM 572 O O . GLU A 1 75 ? -13.045 1.394 28.262 1.00 87.38 75 GLU A O 1
ATOM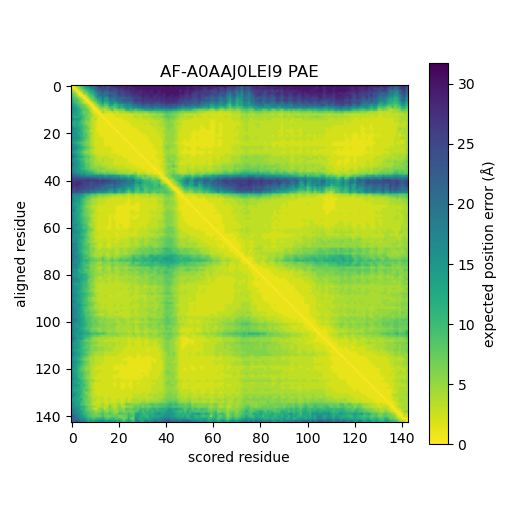 577 N N . GLN A 1 76 ? -13.554 1.921 26.148 1.00 87.94 76 GLN A N 1
ATOM 578 C CA . GLN A 1 76 ? -13.173 0.636 25.547 1.00 87.94 76 GLN A CA 1
ATOM 579 C C . GLN A 1 76 ? -11.802 0.695 24.862 1.00 87.94 76 GLN A C 1
ATOM 581 O O . GLN A 1 76 ? -11.314 -0.315 24.352 1.00 87.94 76 GLN A O 1
ATOM 586 N N . ARG A 1 77 ? -11.180 1.878 24.813 1.00 90.62 77 ARG A N 1
ATOM 587 C CA . ARG A 1 77 ? -9.868 2.064 24.198 1.00 90.62 77 ARG A CA 1
ATOM 588 C C . ARG A 1 77 ? -8.790 1.404 25.056 1.00 90.62 77 ARG A C 1
ATOM 590 O O . ARG A 1 77 ? -8.728 1.668 26.256 1.00 90.62 77 ARG A O 1
ATOM 597 N N . PRO A 1 78 ? -7.890 0.605 24.456 1.00 90.44 78 PRO A N 1
ATOM 598 C CA . PRO A 1 78 ? -6.684 0.172 25.145 1.00 90.44 78 PRO A CA 1
ATOM 599 C C . PRO A 1 78 ? -5.896 1.366 25.714 1.00 90.44 78 PRO A C 1
ATOM 601 O O . PRO A 1 78 ? -5.930 2.453 25.139 1.00 90.44 78 PRO A O 1
ATOM 604 N N . PRO A 1 79 ? -5.131 1.193 26.801 1.00 92.50 79 PRO A N 1
ATOM 605 C CA . PRO A 1 79 ? -4.208 2.227 27.252 1.00 92.50 79 PRO A CA 1
ATOM 606 C C . PRO A 1 79 ? -3.203 2.566 26.144 1.00 92.50 79 PRO A C 1
ATOM 608 O O . PRO A 1 79 ? -2.784 1.687 25.383 1.00 92.50 79 PRO A O 1
ATOM 611 N N . PHE A 1 80 ? -2.787 3.833 26.085 1.00 90.25 80 PHE A N 1
ATOM 612 C CA . PHE A 1 80 ? -1.921 4.366 25.027 1.00 90.25 80 PHE A CA 1
ATOM 613 C C . PHE A 1 80 ? -0.672 3.506 24.778 1.00 90.25 80 PHE A C 1
ATOM 615 O O . PHE A 1 80 ? -0.371 3.189 23.632 1.00 90.25 80 PHE A O 1
ATOM 622 N N . TRP A 1 81 ? -0.006 3.034 25.836 1.00 92.88 81 TRP A N 1
ATOM 623 C CA . TRP A 1 81 ? 1.174 2.168 25.726 1.00 92.88 81 TRP A CA 1
ATOM 624 C C . TRP A 1 81 ? 0.914 0.859 24.965 1.00 92.88 81 TRP A C 1
ATOM 626 O O . TRP A 1 81 ? 1.756 0.434 24.180 1.00 92.88 81 TRP A O 1
ATOM 636 N N . LYS A 1 82 ? -0.264 0.234 25.124 1.00 92.69 82 LYS A N 1
ATOM 637 C CA . LYS A 1 82 ? -0.619 -0.971 24.351 1.00 92.69 82 LYS A CA 1
ATOM 638 C C . LYS A 1 82 ? -0.836 -0.642 22.876 1.00 92.69 82 LYS A C 1
ATOM 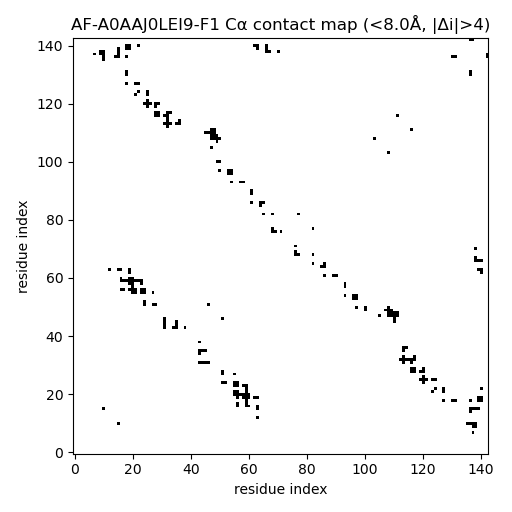640 O O . LYS A 1 82 ? -0.409 -1.407 22.019 1.00 92.69 82 LYS A O 1
ATOM 645 N N . MET A 1 83 ? -1.464 0.497 22.572 1.00 91.81 83 MET A N 1
ATOM 646 C CA . MET A 1 83 ? -1.617 0.953 21.185 1.00 91.81 83 MET A CA 1
ATOM 647 C C . MET A 1 83 ? -0.257 1.257 20.547 1.00 91.81 83 MET A C 1
ATOM 649 O O . MET A 1 83 ? -0.006 0.837 19.420 1.00 91.81 83 MET A O 1
ATOM 653 N N . ALA A 1 84 ? 0.627 1.938 21.282 1.00 92.75 84 ALA A N 1
ATOM 654 C CA . ALA A 1 84 ? 1.979 2.255 20.842 1.00 92.75 84 ALA A CA 1
ATOM 655 C C . ALA A 1 84 ? 2.779 0.980 20.544 1.00 92.75 84 ALA A C 1
ATOM 657 O O . ALA A 1 84 ? 3.362 0.878 19.471 1.00 92.75 84 ALA A O 1
ATOM 658 N N . LEU A 1 85 ? 2.732 -0.027 21.425 1.00 95.38 85 LEU A N 1
ATOM 659 C CA . LEU A 1 85 ? 3.387 -1.320 21.194 1.00 95.38 85 LEU A CA 1
ATOM 660 C C . LEU A 1 85 ? 2.886 -2.019 19.925 1.00 95.38 85 LEU A C 1
ATOM 662 O O . LEU A 1 85 ? 3.695 -2.566 19.180 1.00 95.38 85 LEU A O 1
ATOM 666 N N . VAL A 1 86 ? 1.579 -1.974 19.644 1.00 93.56 86 VAL A N 1
ATOM 667 C CA . VAL A 1 86 ? 1.019 -2.541 18.405 1.00 93.56 86 VAL A CA 1
ATOM 668 C C . VAL A 1 86 ? 1.553 -1.803 17.178 1.00 93.56 86 VAL A C 1
ATOM 670 O O . VAL A 1 86 ? 2.017 -2.444 16.239 1.00 93.56 86 VAL A O 1
ATOM 673 N N . VAL A 1 87 ? 1.534 -0.468 17.182 1.00 92.00 87 VAL A N 1
ATOM 674 C CA . VAL A 1 87 ? 2.038 0.333 16.054 1.00 92.00 87 VAL A CA 1
ATOM 675 C C . VAL A 1 87 ? 3.538 0.115 15.848 1.00 92.00 87 VAL A C 1
ATOM 677 O O . VAL A 1 87 ? 3.967 -0.088 14.714 1.00 92.00 87 VAL A O 1
ATOM 680 N N . ILE A 1 88 ? 4.329 0.087 16.923 1.00 95.25 88 ILE A N 1
ATOM 681 C CA . ILE A 1 88 ? 5.767 -0.205 16.872 1.00 95.25 88 ILE A CA 1
ATOM 682 C C . ILE A 1 88 ? 6.002 -1.602 16.295 1.00 95.25 88 ILE A C 1
ATOM 684 O O . ILE A 1 88 ? 6.763 -1.739 15.342 1.00 95.25 88 ILE A O 1
ATOM 688 N N . GLY A 1 89 ? 5.318 -2.628 16.808 1.00 95.38 89 GLY A N 1
ATOM 689 C CA . GLY A 1 89 ? 5.471 -4.003 16.329 1.00 95.38 89 GLY A CA 1
ATOM 690 C C . GLY A 1 89 ? 5.136 -4.153 14.845 1.00 95.38 89 GLY A C 1
ATOM 691 O O . GLY A 1 89 ? 5.898 -4.760 14.095 1.00 95.38 89 GLY A O 1
ATOM 692 N N . LEU A 1 90 ? 4.042 -3.536 14.392 1.00 94.06 90 LEU A N 1
ATOM 693 C CA . LEU A 1 90 ? 3.655 -3.549 12.979 1.00 94.06 90 LEU A CA 1
ATOM 694 C C . LEU A 1 90 ? 4.630 -2.746 12.102 1.00 94.06 90 LEU A C 1
ATOM 696 O O . LEU A 1 90 ? 4.898 -3.139 10.969 1.00 94.06 90 LEU A O 1
ATOM 700 N N . THR A 1 91 ? 5.204 -1.662 12.625 1.00 93.12 91 THR A N 1
ATOM 701 C CA . THR A 1 91 ? 6.227 -0.874 11.921 1.00 93.12 91 THR A CA 1
ATOM 702 C C . THR A 1 91 ? 7.529 -1.661 11.779 1.00 93.12 91 THR A C 1
ATOM 704 O O . THR A 1 91 ? 8.109 -1.689 10.699 1.00 93.12 91 THR A O 1
ATOM 707 N N . LEU A 1 92 ? 7.967 -2.365 12.825 1.00 95.75 92 LEU A N 1
ATOM 708 C CA . LEU A 1 92 ? 9.128 -3.258 12.754 1.00 95.75 92 LEU A CA 1
ATOM 709 C C . LEU A 1 92 ? 8.898 -4.398 11.755 1.00 95.75 92 LEU A C 1
ATOM 711 O O . LEU A 1 92 ? 9.778 -4.685 10.945 1.00 95.75 92 LEU A O 1
ATOM 715 N N . ALA A 1 93 ? 7.701 -4.995 11.754 1.00 91.81 93 ALA A N 1
ATOM 716 C CA . ALA A 1 93 ? 7.322 -6.000 10.762 1.00 91.81 93 ALA A CA 1
ATOM 717 C C . ALA A 1 93 ? 7.356 -5.435 9.332 1.00 91.81 93 ALA A C 1
ATOM 719 O O . ALA A 1 93 ? 7.813 -6.113 8.415 1.00 91.81 93 ALA A O 1
ATOM 720 N N . PHE A 1 94 ? 6.933 -4.183 9.141 1.00 92.38 94 PHE A N 1
ATOM 721 C CA . PHE A 1 94 ? 7.025 -3.497 7.854 1.00 92.38 94 PHE A CA 1
ATOM 722 C C . PHE A 1 94 ? 8.466 -3.268 7.408 1.00 92.38 94 PHE A C 1
ATOM 724 O O . PHE A 1 94 ? 8.788 -3.583 6.268 1.00 92.38 94 PHE A O 1
ATOM 731 N N . VAL A 1 95 ? 9.340 -2.769 8.286 1.00 93.00 95 VAL A N 1
ATOM 732 C CA . VAL A 1 95 ? 10.763 -2.567 7.968 1.00 93.00 95 VAL A CA 1
ATOM 733 C C . VAL A 1 95 ? 11.420 -3.896 7.595 1.00 93.00 95 VAL A C 1
ATOM 735 O O . VAL A 1 95 ? 12.108 -3.974 6.578 1.00 93.00 95 VAL A O 1
ATOM 738 N N . ALA A 1 96 ? 11.162 -4.954 8.369 1.00 92.75 96 ALA A N 1
ATOM 739 C CA . ALA A 1 96 ? 11.678 -6.290 8.087 1.00 92.75 96 ALA A CA 1
ATOM 740 C C . ALA A 1 96 ? 11.184 -6.810 6.730 1.00 92.75 96 ALA A C 1
ATOM 742 O O . ALA A 1 96 ? 11.985 -7.226 5.895 1.00 92.75 96 ALA A O 1
ATOM 743 N N . ALA A 1 97 ? 9.877 -6.731 6.471 1.00 90.06 97 ALA A N 1
ATOM 744 C CA . ALA A 1 97 ? 9.302 -7.175 5.209 1.00 90.06 97 ALA A CA 1
ATOM 745 C C . ALA A 1 97 ? 9.801 -6.349 4.017 1.00 90.06 97 ALA A C 1
ATOM 747 O O . ALA A 1 97 ? 10.102 -6.920 2.973 1.00 90.06 97 ALA A O 1
ATOM 748 N N . TYR A 1 98 ? 9.946 -5.029 4.171 1.00 89.25 98 TYR A N 1
ATOM 749 C CA . TYR A 1 98 ? 10.537 -4.168 3.149 1.00 89.25 98 TYR A CA 1
ATOM 750 C C . TYR A 1 98 ? 11.971 -4.591 2.824 1.00 89.25 98 TYR A C 1
ATOM 752 O O . TYR A 1 98 ? 12.308 -4.735 1.649 1.00 89.25 98 TYR A O 1
ATOM 760 N N . GLY A 1 99 ? 12.780 -4.877 3.850 1.00 90.56 99 GLY A N 1
ATOM 761 C CA . GLY A 1 99 ? 14.133 -5.411 3.689 1.00 90.56 99 GLY A CA 1
ATOM 762 C C . GLY A 1 99 ? 14.162 -6.733 2.918 1.00 90.56 99 GLY A C 1
ATOM 763 O O . GLY A 1 99 ? 14.989 -6.902 2.026 1.00 90.56 99 GLY A O 1
ATOM 764 N N . VAL A 1 100 ? 13.206 -7.634 3.172 1.00 90.12 100 VAL A N 1
ATOM 765 C CA . VAL A 1 100 ? 13.059 -8.885 2.405 1.00 90.12 100 VAL A CA 1
ATOM 766 C C . VAL A 1 100 ? 12.747 -8.611 0.933 1.00 90.12 100 VAL A C 1
ATOM 768 O O . VAL A 1 100 ? 13.186 -9.369 0.070 1.00 90.12 100 VAL A O 1
ATOM 771 N N . THR A 1 101 ? 12.055 -7.515 0.603 1.00 89.06 101 THR A N 1
ATOM 772 C CA . THR A 1 101 ? 11.737 -7.220 -0.802 1.00 89.06 101 THR A CA 1
ATOM 773 C C . THR A 1 101 ? 12.962 -6.926 -1.673 1.00 89.06 101 THR A C 1
ATOM 775 O O . THR A 1 101 ? 12.895 -7.105 -2.887 1.00 89.06 101 THR A O 1
ATOM 778 N 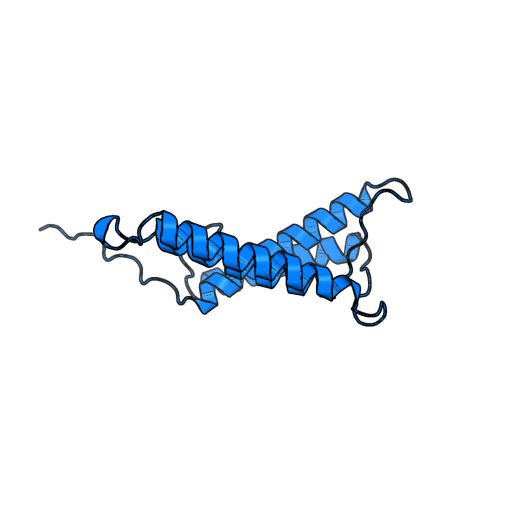N . ILE A 1 102 ? 14.093 -6.552 -1.065 1.00 86.50 102 ILE A N 1
ATOM 779 C CA . ILE A 1 102 ? 15.379 -6.353 -1.754 1.00 86.50 102 ILE A CA 1
ATOM 780 C C . ILE A 1 102 ? 15.907 -7.678 -2.322 1.00 86.50 102 ILE A C 1
ATOM 782 O O . ILE A 1 102 ? 16.603 -7.691 -3.333 1.00 86.50 102 ILE A O 1
ATOM 786 N N . LEU A 1 103 ? 15.547 -8.803 -1.699 1.00 92.38 103 LEU A N 1
ATOM 787 C CA . LEU A 1 103 ? 15.951 -10.142 -2.127 1.00 92.38 103 LEU A CA 1
ATOM 788 C C . LEU A 1 103 ? 15.091 -10.680 -3.278 1.00 92.38 103 LEU A C 1
ATOM 790 O O . LEU A 1 103 ? 15.390 -11.751 -3.803 1.00 92.38 103 LEU A O 1
ATOM 794 N N . ILE A 1 104 ? 14.015 -9.982 -3.662 1.00 92.75 104 ILE A N 1
ATOM 795 C CA . ILE A 1 104 ? 13.131 -10.441 -4.733 1.00 92.75 104 ILE A CA 1
ATOM 796 C C . ILE A 1 104 ? 13.845 -10.241 -6.078 1.00 92.75 104 ILE A C 1
ATOM 798 O O . ILE A 1 104 ? 14.171 -9.103 -6.428 1.00 92.75 104 ILE A O 1
ATOM 802 N N . PRO A 1 105 ? 14.053 -11.311 -6.868 1.00 92.81 105 PRO A N 1
ATOM 803 C CA . PRO A 1 105 ? 14.678 -11.208 -8.179 1.00 92.81 105 PRO A CA 1
ATOM 804 C C . PRO A 1 105 ? 13.938 -10.243 -9.110 1.00 92.81 105 PRO A C 1
ATOM 806 O O . PRO A 1 105 ? 12.710 -10.159 -9.085 1.00 92.81 105 PRO A O 1
ATOM 809 N N . SER A 1 106 ? 14.670 -9.580 -10.005 1.00 88.44 106 SER A N 1
ATOM 810 C CA . SER A 1 106 ? 14.120 -8.571 -10.924 1.00 88.44 106 SER A CA 1
ATOM 811 C C . SER A 1 106 ? 12.979 -9.086 -11.809 1.00 88.44 106 SER A C 1
ATOM 813 O O . SER A 1 106 ? 12.052 -8.335 -12.098 1.00 88.44 106 SER A O 1
ATOM 815 N N . PHE A 1 107 ? 12.987 -10.368 -12.188 1.00 92.00 107 PHE A N 1
ATOM 816 C CA . PHE A 1 107 ? 11.897 -10.972 -12.963 1.00 92.00 107 PHE A CA 1
ATOM 817 C C . PHE A 1 107 ? 10.597 -11.141 -12.156 1.00 92.00 107 PHE A C 1
ATOM 819 O O . PHE A 1 107 ? 9.516 -11.119 -12.737 1.00 92.00 107 PHE A O 1
ATOM 826 N N . LEU A 1 108 ? 10.688 -11.279 -10.826 1.00 94.31 108 LEU A N 1
ATOM 827 C CA . LEU A 1 108 ? 9.537 -11.285 -9.914 1.00 94.31 108 LEU A CA 1
ATOM 828 C C . LEU A 1 108 ? 9.197 -9.892 -9.393 1.00 94.31 108 LEU A C 1
ATOM 830 O O . LEU A 1 108 ? 8.120 -9.713 -8.839 1.00 94.31 108 LEU A O 1
ATOM 834 N N . ASN A 1 109 ? 10.088 -8.914 -9.541 1.00 94.81 109 ASN A N 1
ATOM 835 C CA . ASN A 1 109 ? 9.890 -7.542 -9.084 1.00 94.81 109 ASN A CA 1
ATOM 836 C C . ASN A 1 109 ? 10.216 -6.513 -10.178 1.00 94.81 109 ASN A C 1
ATOM 838 O O . ASN A 1 109 ? 11.071 -5.646 -9.971 1.00 94.81 109 ASN A O 1
ATOM 842 N N . PRO A 1 110 ? 9.566 -6.592 -11.354 1.00 93.31 110 PRO A N 1
ATOM 843 C CA . PRO A 1 110 ? 9.852 -5.669 -12.437 1.00 93.31 110 PRO A CA 1
ATOM 844 C C . PRO A 1 110 ? 9.427 -4.249 -12.058 1.00 93.31 110 PRO A C 1
ATOM 846 O O . PRO A 1 110 ? 8.377 -4.024 -11.446 1.00 93.31 110 PRO A O 1
ATOM 849 N N . VAL A 1 111 ? 10.239 -3.273 -12.458 1.00 92.12 111 VAL A N 1
ATOM 850 C CA . VAL A 1 111 ? 9.871 -1.859 -12.380 1.00 92.12 111 VAL A CA 1
ATOM 851 C C . VAL A 1 111 ? 8.974 -1.546 -13.569 1.00 92.12 111 VAL A C 1
ATOM 853 O O . VAL A 1 111 ? 9.376 -1.702 -14.722 1.00 92.12 111 VAL A O 1
ATOM 856 N N . LEU A 1 112 ? 7.744 -1.122 -13.291 1.00 92.69 112 LEU A N 1
ATOM 857 C CA . LEU A 1 112 ? 6.798 -0.761 -14.341 1.00 92.69 112 LEU A CA 1
ATOM 858 C C . LEU A 1 112 ? 7.096 0.643 -14.884 1.00 92.69 112 LEU A C 1
ATOM 860 O O . LEU A 1 112 ? 7.483 1.521 -14.105 1.00 92.69 112 LEU A O 1
ATOM 864 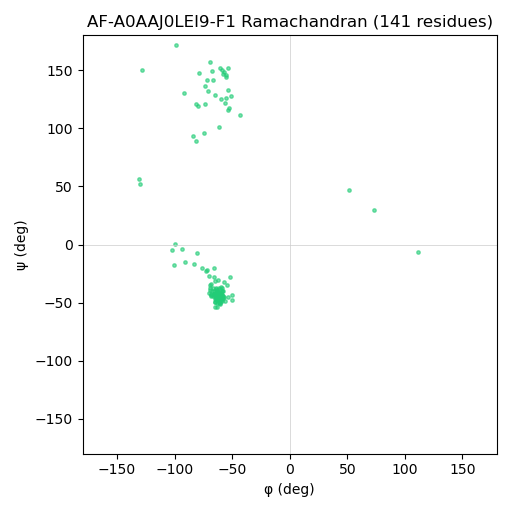N N . PRO A 1 113 ? 6.845 0.898 -16.182 1.00 92.50 113 PRO A N 1
ATOM 865 C CA . PRO A 1 113 ? 6.969 2.233 -16.749 1.00 92.50 113 PRO A CA 1
ATOM 866 C C . PRO A 1 113 ? 6.108 3.263 -15.996 1.00 92.50 113 PRO A C 1
ATOM 868 O O . PRO A 1 113 ? 4.991 2.927 -15.588 1.00 92.50 113 PRO A O 1
ATOM 871 N N . PRO A 1 114 ? 6.553 4.528 -15.870 1.00 91.88 114 PRO A N 1
ATOM 872 C CA . PRO A 1 114 ? 5.859 5.545 -15.073 1.00 91.88 114 PRO A CA 1
ATOM 873 C C . PRO A 1 114 ? 4.381 5.715 -15.449 1.00 91.88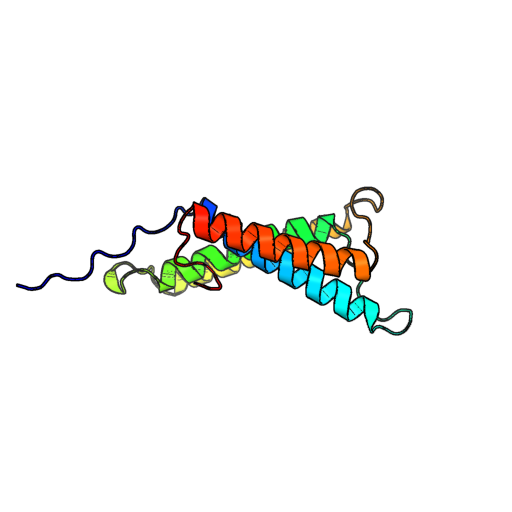 114 PRO A C 1
ATOM 875 O O . PRO A 1 114 ? 3.502 5.702 -14.590 1.00 91.88 114 PRO A O 1
ATOM 878 N N . LEU A 1 115 ? 4.094 5.784 -16.754 1.00 93.81 115 LEU A N 1
ATOM 879 C CA . LEU A 1 115 ? 2.730 5.933 -17.263 1.00 93.81 115 LEU A CA 1
ATOM 880 C C . LEU A 1 115 ? 1.847 4.724 -16.915 1.00 93.81 115 LEU A C 1
ATOM 882 O O . LEU A 1 115 ? 0.681 4.891 -16.569 1.00 93.81 115 LEU A O 1
ATOM 886 N N . VAL A 1 116 ? 2.409 3.511 -16.952 1.00 95.62 116 VAL A N 1
ATOM 887 C CA . VAL A 1 116 ? 1.693 2.277 -16.595 1.00 95.62 116 VAL A CA 1
ATOM 888 C C . VAL A 1 116 ? 1.311 2.297 -15.116 1.00 95.62 116 VAL A C 1
ATOM 890 O O . VAL A 1 116 ? 0.174 1.973 -14.780 1.00 95.62 116 VAL A O 1
ATOM 893 N N . GLN A 1 117 ? 2.212 2.742 -14.235 1.00 95.25 117 GLN A N 1
ATOM 894 C CA . GLN A 1 117 ? 1.908 2.875 -12.808 1.00 95.25 117 GLN A CA 1
ATOM 895 C C . GLN A 1 117 ? 0.756 3.856 -12.550 1.00 95.25 117 GLN A C 1
ATOM 897 O O . GLN A 1 117 ? -0.162 3.539 -11.792 1.00 95.25 117 GLN A O 1
ATOM 902 N N . ILE A 1 118 ? 0.761 5.014 -13.222 1.00 95.12 118 ILE A N 1
ATOM 903 C CA . ILE A 1 118 ? -0.291 6.036 -13.093 1.00 95.12 118 ILE A CA 1
ATOM 904 C C . ILE A 1 118 ? -1.647 5.495 -13.571 1.00 95.12 118 ILE A C 1
ATOM 906 O O . ILE A 1 118 ? -2.657 5.673 -12.889 1.00 95.12 118 ILE A O 1
ATOM 910 N N . VAL A 1 119 ? -1.681 4.797 -14.711 1.00 97.44 119 VAL A N 1
ATOM 911 C CA . VAL A 1 119 ? -2.918 4.193 -15.235 1.00 97.44 119 VAL A CA 1
ATOM 912 C C . VAL A 1 119 ? -3.462 3.136 -14.273 1.00 97.44 119 VAL A C 1
ATOM 914 O O . VAL A 1 119 ? -4.654 3.149 -13.965 1.00 97.44 119 VAL A O 1
ATOM 917 N N . ILE A 1 120 ? -2.606 2.259 -13.736 1.00 97.75 120 ILE A N 1
ATOM 918 C CA . ILE A 1 120 ? -3.025 1.256 -12.744 1.00 97.75 120 ILE A CA 1
ATOM 919 C C . ILE A 1 120 ? -3.571 1.940 -11.486 1.00 97.75 120 ILE A C 1
ATOM 921 O O . ILE A 1 120 ? -4.619 1.535 -10.984 1.00 97.75 120 ILE A O 1
ATOM 925 N N . ALA A 1 121 ? -2.919 2.999 -10.996 1.00 97.56 121 ALA A N 1
ATOM 926 C CA . ALA A 1 121 ? -3.405 3.759 -9.847 1.00 97.56 121 ALA A CA 1
ATOM 927 C C . ALA A 1 121 ? -4.812 4.332 -10.097 1.00 97.56 121 ALA A C 1
ATOM 929 O O . ALA A 1 121 ? -5.694 4.185 -9.249 1.00 97.56 121 ALA A O 1
ATOM 930 N N . ALA A 1 122 ? -5.057 4.913 -11.277 1.00 97.81 122 ALA A N 1
ATOM 931 C CA . ALA A 1 122 ? -6.370 5.433 -11.659 1.00 97.81 122 ALA A CA 1
ATOM 932 C C . ALA A 1 122 ? -7.447 4.332 -11.716 1.00 97.81 122 ALA A C 1
ATOM 934 O O . ALA A 1 122 ? -8.547 4.509 -11.187 1.00 97.81 122 ALA A O 1
ATOM 935 N N . LEU A 1 123 ? -7.126 3.166 -12.287 1.00 98.25 123 LEU A N 1
ATOM 936 C CA . LEU A 1 123 ? -8.036 2.014 -12.313 1.00 98.25 123 LEU A CA 1
ATOM 937 C C . LEU A 1 123 ? -8.351 1.505 -10.900 1.00 98.25 123 LEU A C 1
ATOM 939 O O . LEU A 1 123 ? -9.510 1.230 -10.577 1.00 98.25 123 LEU A O 1
ATOM 943 N N . LEU A 1 124 ? -7.342 1.430 -10.029 1.00 97.94 124 LEU A N 1
ATOM 944 C CA . LEU A 1 124 ? -7.508 0.997 -8.643 1.00 97.94 124 LEU A CA 1
ATOM 945 C C . LEU A 1 124 ? -8.377 1.956 -7.823 1.00 97.94 124 LEU A C 1
ATOM 947 O O . LEU A 1 124 ? -9.112 1.491 -6.953 1.00 97.94 124 LEU A O 1
ATOM 951 N N . ILE A 1 125 ? -8.371 3.262 -8.115 1.00 96.75 125 ILE A N 1
ATOM 952 C CA . ILE A 1 125 ? -9.333 4.206 -7.518 1.00 96.75 125 ILE A CA 1
ATOM 953 C C . ILE A 1 125 ? -10.766 3.772 -7.850 1.00 96.75 125 ILE A C 1
ATOM 955 O O . ILE A 1 125 ? -11.604 3.689 -6.949 1.00 96.75 125 ILE A O 1
ATOM 959 N N . GLY A 1 126 ? -11.039 3.433 -9.113 1.00 96.25 126 GLY A N 1
ATOM 960 C CA . GLY A 1 126 ? -12.341 2.916 -9.542 1.00 96.25 126 GLY A CA 1
ATOM 961 C C . GLY A 1 126 ? -12.733 1.632 -8.804 1.00 96.25 126 GLY A C 1
ATOM 962 O O . GLY A 1 126 ? -13.827 1.549 -8.238 1.00 96.25 126 GLY A O 1
ATOM 963 N N . VAL A 1 127 ? -11.812 0.663 -8.730 1.00 96.69 127 VAL A N 1
ATOM 964 C CA . VAL A 1 127 ? -12.003 -0.600 -7.991 1.00 96.69 127 VAL A CA 1
ATOM 965 C C . VAL A 1 127 ? -12.301 -0.336 -6.514 1.00 96.69 127 VAL A C 1
ATOM 967 O O . VAL A 1 127 ? -13.251 -0.893 -5.961 1.00 96.69 127 VAL A O 1
ATOM 970 N N . ARG A 1 128 ? -11.542 0.556 -5.872 1.00 94.94 128 ARG A N 1
ATOM 971 C CA . ARG A 1 128 ? -11.733 0.914 -4.465 1.00 94.94 128 ARG A CA 1
ATOM 972 C C . ARG A 1 128 ? -13.102 1.546 -4.228 1.00 94.94 128 ARG A C 1
ATOM 974 O O . ARG A 1 128 ? -13.799 1.146 -3.298 1.00 94.94 128 ARG A O 1
ATOM 981 N N . ILE A 1 129 ? -13.517 2.492 -5.073 1.00 93.75 129 ILE A N 1
ATOM 982 C CA . ILE A 1 129 ? -14.840 3.131 -4.975 1.00 93.75 129 ILE A CA 1
ATOM 983 C C . ILE A 1 129 ? -15.948 2.082 -5.104 1.00 93.75 129 ILE A C 1
ATOM 985 O O . ILE A 1 129 ? -16.901 2.095 -4.319 1.00 93.75 129 ILE A O 1
ATOM 989 N N . TYR A 1 130 ? -15.817 1.153 -6.053 1.00 94.62 130 TYR A N 1
ATOM 990 C CA . TYR A 1 130 ? -16.772 0.065 -6.238 1.00 94.62 130 TYR A CA 1
ATOM 991 C C . TYR A 1 130 ? -16.873 -0.833 -4.994 1.00 94.62 130 TYR A C 1
ATOM 993 O O . TYR A 1 130 ? -17.973 -1.027 -4.472 1.00 94.62 130 TYR A O 1
ATOM 1001 N N . ILE A 1 131 ? -15.743 -1.316 -4.463 1.00 92.38 131 ILE A N 1
ATOM 1002 C CA . ILE A 1 131 ? -15.695 -2.160 -3.255 1.00 92.38 131 ILE A CA 1
ATOM 1003 C C . ILE A 1 131 ? -16.289 -1.412 -2.054 1.00 92.38 131 ILE A C 1
ATOM 1005 O O . ILE A 1 131 ? -17.157 -1.945 -1.357 1.00 92.38 131 ILE A O 1
ATOM 1009 N N . LYS A 1 132 ? -15.888 -0.154 -1.838 1.00 90.00 132 LYS A N 1
ATOM 1010 C CA . LYS A 1 132 ? -16.364 0.666 -0.716 1.00 90.00 132 LYS A CA 1
ATOM 1011 C C . LYS A 1 132 ? -17.879 0.863 -0.764 1.00 90.00 132 LYS A C 1
ATOM 1013 O O . LYS A 1 132 ? -18.542 0.708 0.263 1.00 90.00 132 LYS A O 1
ATOM 1018 N N . ARG A 1 133 ? -18.448 1.118 -1.950 1.00 89.38 133 ARG A N 1
ATOM 1019 C CA . ARG A 1 133 ? -19.906 1.223 -2.149 1.00 89.38 133 ARG A CA 1
ATOM 1020 C C . ARG A 1 133 ? -20.615 -0.115 -1.966 1.00 89.38 133 ARG A C 1
ATOM 1022 O O . ARG A 1 133 ? -21.647 -0.162 -1.299 1.00 89.38 133 ARG A O 1
ATOM 1029 N N . ARG A 1 134 ? -20.068 -1.201 -2.524 1.00 90.56 134 ARG A N 1
ATOM 1030 C CA . ARG A 1 134 ? -20.697 -2.527 -2.477 1.00 90.56 134 ARG A CA 1
ATOM 1031 C C . ARG A 1 134 ? -20.786 -3.073 -1.055 1.00 90.56 134 ARG A C 1
ATOM 1033 O O . ARG A 1 134 ? -21.826 -3.611 -0.682 1.00 90.56 134 ARG A O 1
ATOM 1040 N N . PHE A 1 135 ? -19.722 -2.916 -0.272 1.00 88.56 135 PHE A N 1
ATOM 1041 C CA . PHE A 1 135 ? -19.637 -3.459 1.085 1.00 88.56 135 PHE A CA 1
ATOM 1042 C C . PHE A 1 135 ? -19.926 -2.437 2.192 1.00 88.56 135 PHE A C 1
ATOM 1044 O O . PHE A 1 135 ? -19.903 -2.805 3.364 1.00 88.56 135 PHE A O 1
ATOM 1051 N N . LYS A 1 136 ? -20.228 -1.178 1.838 1.00 86.62 136 LYS A N 1
ATOM 1052 C CA . LYS A 1 136 ? -20.520 -0.081 2.780 1.00 86.62 136 LYS A CA 1
ATOM 1053 C C . LYS A 1 136 ? -19.432 0.056 3.855 1.00 86.62 136 LYS A C 1
ATOM 1055 O O . LYS A 1 136 ? -19.731 0.134 5.045 1.00 86.62 136 LYS A O 1
ATOM 1060 N N . ILE A 1 137 ? -18.172 0.040 3.414 1.00 82.38 137 ILE A N 1
ATOM 1061 C CA . ILE A 1 137 ? -16.998 0.098 4.294 1.00 82.38 137 ILE A CA 1
ATOM 1062 C C . ILE A 1 137 ? -16.966 1.452 5.010 1.00 82.38 137 ILE A C 1
ATOM 1064 O O . ILE A 1 137 ? -17.041 2.501 4.371 1.00 82.38 137 ILE A O 1
ATOM 1068 N N . THR A 1 138 ? -16.828 1.399 6.331 1.00 79.38 138 THR A N 1
ATOM 1069 C CA . THR A 1 138 ? -16.741 2.535 7.254 1.00 79.38 138 THR A CA 1
ATOM 1070 C C . THR A 1 138 ? -15.522 2.407 8.158 1.00 79.38 138 THR A C 1
ATOM 1072 O O . THR A 1 138 ? -15.098 1.293 8.510 1.00 79.38 138 THR A O 1
ATOM 1075 N N . GLY A 1 139 ? -14.985 3.552 8.576 1.00 73.50 139 GLY A N 1
ATOM 1076 C CA . GLY A 1 139 ? -13.854 3.596 9.488 1.00 73.50 139 GLY A CA 1
ATOM 1077 C C . GLY A 1 139 ? -12.531 3.195 8.835 1.00 73.50 139 GLY A C 1
ATOM 1078 O O . GLY A 1 139 ? -11.664 2.638 9.511 1.00 73.50 139 GLY A O 1
ATOM 1079 N N . SER A 1 140 ? -12.382 3.441 7.534 1.00 76.88 140 SER A N 1
ATOM 1080 C CA . SER A 1 140 ? -11.129 3.292 6.793 1.00 76.88 140 SER A CA 1
ATOM 1081 C C . SER A 1 140 ? -10.423 4.641 6.614 1.00 76.88 140 SER A C 1
ATOM 1083 O O . SER A 1 140 ? -10.979 5.687 6.948 1.00 76.88 140 SER A O 1
ATOM 1085 N 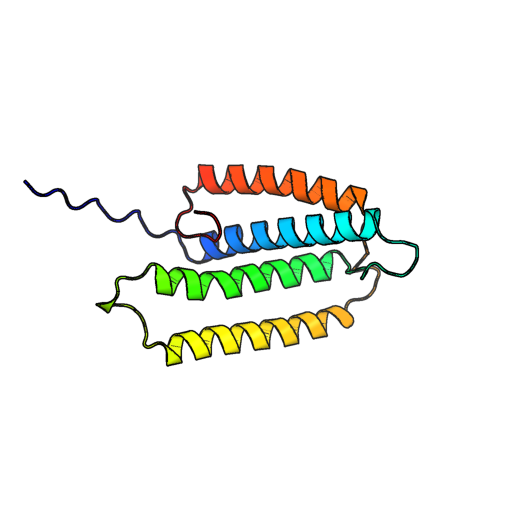N . PHE A 1 141 ? -9.188 4.635 6.099 1.00 69.25 141 PHE A N 1
ATOM 1086 C CA . PHE A 1 141 ? -8.279 5.795 6.042 1.00 69.25 141 PHE A CA 1
ATOM 1087 C C . PHE A 1 141 ? -8.898 7.060 5.422 1.00 69.25 141 PHE A C 1
ATOM 1089 O O . PHE A 1 141 ? -8.554 8.167 5.818 1.00 69.25 141 PHE A O 1
ATOM 1096 N N . PHE A 1 142 ? -9.879 6.907 4.524 1.00 68.50 142 PHE A N 1
ATOM 1097 C CA . PHE A 1 142 ? -10.684 8.017 3.993 1.00 68.50 142 PHE A CA 1
ATOM 1098 C C . PHE A 1 142 ? -12.197 7.739 4.070 1.00 68.50 142 PHE A C 1
ATOM 1100 O O . PHE A 1 142 ? -12.902 7.794 3.058 1.00 68.50 142 PHE A O 1
ATOM 1107 N N . GLY A 1 143 ? -12.713 7.365 5.244 1.00 55.59 143 GLY A N 1
ATOM 1108 C CA . GLY A 1 143 ? -14.157 7.338 5.541 1.00 55.59 143 GLY A CA 1
ATOM 1109 C C . GLY A 1 143 ? -14.583 6.206 6.451 1.00 55.59 143 GLY A C 1
ATOM 1110 O O . GLY A 1 143 ? -14.254 5.052 6.109 1.00 55.59 143 GLY A O 1
#